Protein AF-A0ABD3W9P0-F1 (afdb_monomer_lite)

Structure (mmCIF, N/CA/C/O backbone):
data_AF-A0ABD3W9P0-F1
#
_entry.id   AF-A0ABD3W9P0-F1
#
loop_
_atom_site.group_PDB
_atom_site.id
_atom_site.type_symbol
_atom_site.label_atom_id
_atom_site.label_alt_id
_atom_site.label_comp_id
_atom_site.label_asym_id
_atom_site.label_entity_id
_atom_site.label_seq_id
_atom_site.pdbx_PDB_ins_code
_atom_site.Cartn_x
_atom_site.Cartn_y
_atom_site.Cartn_z
_atom_site.occupancy
_atom_site.B_iso_or_equiv
_atom_site.auth_seq_id
_atom_site.auth_comp_id
_atom_site.auth_asym_id
_atom_site.auth_atom_id
_atom_site.pdbx_PDB_model_num
ATOM 1 N N . MET A 1 1 ? 4.786 19.154 -14.243 1.00 33.78 1 MET A N 1
ATOM 2 C CA . MET A 1 1 ? 3.710 19.485 -13.285 1.00 33.78 1 MET A CA 1
ATOM 3 C C . MET A 1 1 ? 3.172 18.168 -12.773 1.00 33.78 1 MET A C 1
ATOM 5 O O . MET A 1 1 ? 2.460 17.494 -13.508 1.00 33.78 1 MET A O 1
ATOM 9 N N . ASP A 1 2 ? 3.645 17.747 -11.605 1.00 40.94 2 ASP A N 1
ATOM 10 C CA . ASP A 1 2 ? 3.320 16.442 -11.036 1.00 40.94 2 ASP A CA 1
ATOM 11 C C . ASP A 1 2 ? 1.856 16.450 -10.570 1.00 40.94 2 ASP A C 1
ATOM 13 O O . ASP A 1 2 ? 1.467 17.281 -9.752 1.00 40.94 2 ASP A O 1
ATOM 17 N N . ARG A 1 3 ? 1.018 15.611 -11.190 1.00 39.19 3 ARG A N 1
ATOM 18 C CA . ARG A 1 3 ? -0.422 15.478 -10.892 1.00 39.19 3 ARG A CA 1
ATOM 19 C C . ARG A 1 3 ? -0.678 14.314 -9.933 1.00 39.19 3 ARG A C 1
ATOM 21 O O . ARG A 1 3 ? -1.734 13.689 -9.997 1.00 39.19 3 ARG A O 1
ATOM 28 N N . THR A 1 4 ? 0.293 13.977 -9.096 1.00 43.31 4 THR A N 1
ATOM 29 C CA . THR A 1 4 ? 0.1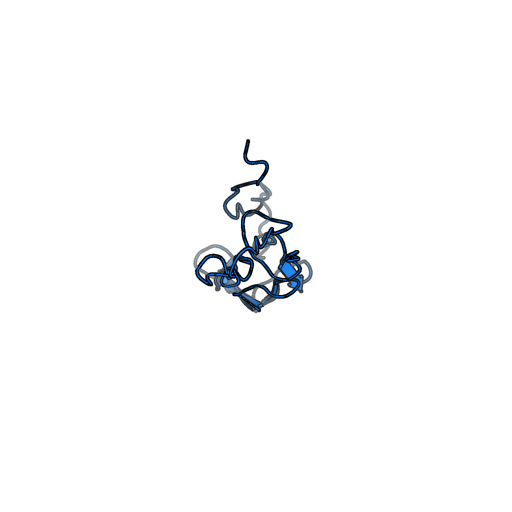47 12.921 -8.101 1.00 43.31 4 THR A CA 1
ATOM 30 C C . THR A 1 4 ? -0.234 13.549 -6.765 1.00 43.31 4 THR A C 1
ATOM 32 O O . THR A 1 4 ? 0.411 14.473 -6.274 1.00 43.31 4 THR A O 1
ATOM 35 N N . TRP A 1 5 ? -1.345 13.090 -6.190 1.00 39.06 5 TRP A N 1
ATOM 36 C CA . TRP A 1 5 ? -1.685 13.402 -4.806 1.00 39.06 5 TRP A CA 1
ATOM 37 C C . TRP A 1 5 ? -0.614 12.765 -3.912 1.00 39.06 5 TRP A C 1
ATOM 39 O O . TRP A 1 5 ? -0.641 11.564 -3.664 1.00 39.06 5 TRP A O 1
ATOM 49 N N . SER A 1 6 ? 0.329 13.562 -3.417 1.00 38.47 6 SER A N 1
ATOM 50 C CA . SER A 1 6 ? 1.306 13.180 -2.388 1.00 38.47 6 SER A CA 1
ATOM 51 C C . SER A 1 6 ? 0.696 13.257 -0.981 1.00 38.47 6 SER A C 1
ATOM 53 O O . SER A 1 6 ? 1.314 13.743 -0.037 1.00 38.47 6 SER A O 1
ATOM 55 N N . GLY A 1 7 ? -0.556 12.816 -0.839 1.00 41.69 7 GLY A N 1
ATOM 56 C CA . GLY A 1 7 ? -1.249 12.822 0.442 1.00 41.69 7 GLY A CA 1
ATOM 57 C C . GLY A 1 7 ? -0.767 11.669 1.311 1.00 41.69 7 GLY A C 1
ATOM 58 O O . GLY A 1 7 ? -1.049 10.512 1.001 1.00 41.69 7 GLY A O 1
ATOM 59 N N . GLU A 1 8 ? -0.071 11.974 2.408 1.00 51.81 8 GLU A N 1
ATOM 60 C CA . GLU A 1 8 ? 0.062 11.041 3.530 1.00 51.81 8 GLU A CA 1
ATOM 61 C C . GLU A 1 8 ? -1.320 10.494 3.916 1.00 51.81 8 GLU A C 1
ATOM 63 O O . GLU A 1 8 ? -2.332 11.175 3.752 1.00 51.81 8 GLU A O 1
ATOM 68 N N . CYS A 1 9 ? -1.374 9.254 4.411 1.00 53.06 9 CYS A N 1
ATOM 69 C CA . CYS A 1 9 ? -2.618 8.629 4.855 1.00 53.06 9 CYS A CA 1
ATOM 70 C C . CYS A 1 9 ? -3.224 9.415 6.022 1.00 53.06 9 CYS A C 1
ATOM 72 O O . CYS A 1 9 ? -2.968 9.120 7.189 1.00 53.06 9 CYS A O 1
ATOM 74 N N . VAL A 1 10 ? -4.032 10.424 5.716 1.00 48.38 10 VAL A N 1
ATOM 75 C CA . VAL A 1 10 ? -4.797 11.146 6.721 1.00 48.38 10 VAL A CA 1
ATOM 76 C C . VAL A 1 10 ? -6.046 10.315 6.964 1.00 48.38 10 VAL A C 1
ATOM 78 O O . VAL A 1 10 ? -6.913 10.195 6.096 1.00 48.38 10 VAL A O 1
ATOM 81 N N . THR A 1 11 ? -6.126 9.672 8.128 1.00 53.66 11 THR A N 1
ATOM 82 C CA . THR A 1 11 ? -7.375 9.046 8.568 1.00 53.66 11 THR A CA 1
ATOM 83 C C . THR A 1 11 ? -8.465 10.103 8.501 1.00 53.66 11 THR A C 1
ATOM 85 O O . THR A 1 11 ? -8.267 11.201 9.026 1.00 53.66 11 THR A O 1
ATOM 88 N N . CYS A 1 12 ? -9.602 9.801 7.871 1.00 51.78 12 CYS A N 1
ATOM 89 C CA . CYS A 1 12 ? -10.751 10.693 7.933 1.00 51.78 12 CYS A CA 1
ATOM 90 C C . CYS A 1 12 ? -11.214 10.701 9.394 1.00 51.78 12 CYS A C 1
ATOM 92 O O . CYS A 1 12 ? -11.929 9.797 9.833 1.00 51.78 12 CYS A O 1
ATOM 94 N N . GLN A 1 13 ? -10.709 11.661 10.172 1.00 51.25 13 GLN A N 1
ATOM 95 C CA . GLN A 1 13 ? -11.163 11.899 11.528 1.00 51.25 13 GLN A CA 1
ATOM 96 C C . GLN A 1 13 ? -12.607 12.342 11.383 1.00 51.25 13 GLN A C 1
ATOM 98 O O . GLN A 1 13 ? -12.902 13.491 11.053 1.00 51.25 13 GLN A O 1
ATOM 103 N N . LYS A 1 14 ? -13.531 11.403 11.571 1.00 53.25 14 LYS A N 1
ATOM 104 C CA . LYS A 1 14 ? -14.891 11.791 11.877 1.00 53.25 14 LYS A CA 1
ATOM 105 C C . LYS A 1 14 ? -14.786 12.648 13.136 1.00 53.25 14 LYS A C 1
ATOM 107 O O . LYS A 1 14 ? -14.469 12.135 14.204 1.00 53.25 14 LYS A O 1
ATOM 112 N N . ASN A 1 15 ? -15.070 13.942 13.010 1.00 49.19 15 ASN A N 1
ATOM 113 C CA . ASN A 1 15 ? -15.392 14.819 14.136 1.00 49.19 15 ASN A CA 1
ATOM 114 C C . ASN A 1 15 ? -16.763 14.413 14.695 1.00 49.19 15 ASN A C 1
ATOM 116 O O . ASN A 1 15 ? -17.692 15.211 14.756 1.00 49.19 15 ASN A O 1
ATOM 120 N N . THR A 1 16 ? -16.939 13.131 14.992 1.00 46.28 16 THR A N 1
ATOM 121 C CA . THR A 1 16 ? -18.142 12.609 15.607 1.00 46.28 16 THR A CA 1
ATOM 122 C C . THR A 1 16 ? -17.748 12.250 17.015 1.00 46.28 16 THR A C 1
ATOM 124 O O . THR A 1 16 ? -16.907 11.383 17.230 1.00 46.28 16 THR A O 1
ATOM 127 N N . SER A 1 17 ? -18.377 12.938 17.953 1.00 51.78 17 SER A N 1
ATOM 128 C CA . SER A 1 17 ? -18.505 12.646 19.378 1.00 51.78 17 SER A CA 1
ATOM 129 C C . SER A 1 17 ? -19.157 11.274 19.647 1.00 51.78 17 SER A C 1
ATOM 131 O O . SER A 1 17 ? -19.975 11.132 20.550 1.00 51.78 17 SER A O 1
ATOM 133 N N . ASP A 1 18 ? -18.826 10.268 18.835 1.00 54.94 18 ASP A N 1
ATOM 134 C CA . ASP A 1 18 ? -19.351 8.914 18.886 1.00 54.94 18 ASP A CA 1
ATOM 135 C C . ASP A 1 18 ? -18.444 8.075 19.805 1.00 54.94 18 ASP A C 1
ATOM 137 O O . ASP A 1 18 ? -17.279 7.850 19.466 1.00 54.94 18 ASP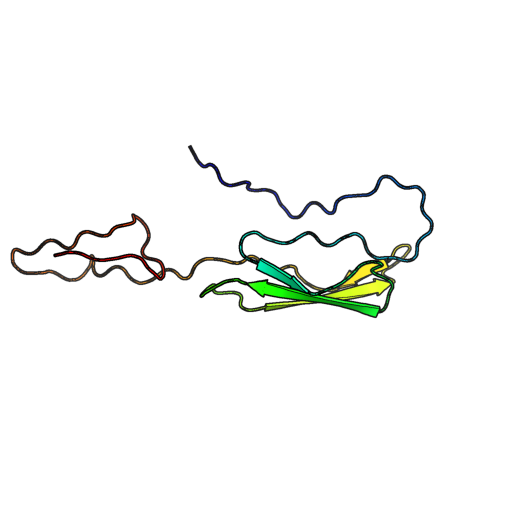 A O 1
ATOM 141 N N . PRO A 1 19 ? -18.939 7.606 20.966 1.00 57.09 19 PRO A N 1
ATOM 142 C CA . PRO A 1 19 ? -18.208 6.724 21.880 1.00 57.09 19 PRO A CA 1
ATOM 143 C C . PRO A 1 19 ? -18.012 5.305 21.310 1.00 57.09 19 PRO A C 1
ATOM 145 O O . PRO A 1 19 ? -17.696 4.368 22.047 1.00 57.09 19 PRO A O 1
ATOM 148 N N . SER A 1 20 ? -18.221 5.115 20.005 1.00 59.00 20 SER A N 1
ATOM 149 C CA . SER A 1 20 ? -18.026 3.856 19.305 1.00 59.00 20 SER A CA 1
ATOM 150 C C . SER A 1 20 ? -16.597 3.336 19.489 1.00 59.00 20 SER A C 1
ATOM 152 O O . SER A 1 20 ? -15.630 3.946 19.032 1.00 59.00 20 SER A O 1
ATOM 154 N N . ILE A 1 21 ? -16.480 2.164 20.122 1.00 73.62 21 ILE A N 1
ATOM 155 C CA . ILE A 1 21 ? -15.247 1.378 20.289 1.00 73.62 21 ILE A CA 1
ATOM 156 C C . ILE A 1 21 ? -14.849 0.757 18.932 1.00 73.62 21 ILE A C 1
ATOM 158 O O . ILE A 1 21 ? -14.785 -0.461 18.745 1.00 73.62 21 ILE A O 1
ATOM 162 N N . THR A 1 22 ? -14.632 1.609 17.937 1.00 82.12 22 THR A N 1
ATOM 163 C CA . THR A 1 22 ? -14.283 1.232 16.569 1.00 82.12 22 THR A CA 1
ATOM 164 C C . THR A 1 22 ? -13.037 1.968 16.120 1.00 82.12 22 THR A C 1
ATOM 166 O O . THR A 1 22 ? -12.861 3.147 16.418 1.00 82.12 22 THR A O 1
ATOM 169 N N . CYS A 1 23 ? -12.188 1.283 15.364 1.00 81.94 23 CYS A N 1
ATOM 170 C CA . CYS A 1 23 ? -11.066 1.908 14.694 1.00 81.94 23 CYS A CA 1
ATOM 171 C C . CYS A 1 23 ? -11.543 2.878 13.607 1.00 81.94 23 CYS A C 1
ATOM 173 O O . CYS A 1 23 ? -12.574 2.640 12.965 1.00 81.94 23 CYS A O 1
ATOM 175 N N . PRO A 1 24 ? -10.771 3.949 13.349 1.00 78.81 24 PRO A N 1
ATOM 176 C CA . PRO A 1 24 ? -11.077 4.884 12.277 1.00 78.81 24 PRO A CA 1
ATOM 177 C C . PRO A 1 24 ? -11.126 4.159 10.931 1.00 78.81 24 PRO A C 1
ATOM 179 O O . PRO A 1 24 ? -10.472 3.131 10.739 1.00 78.81 24 PRO A O 1
ATOM 182 N N . ALA A 1 25 ? -11.880 4.700 9.973 1.00 79.31 25 ALA A N 1
ATOM 183 C CA . ALA A 1 25 ? -11.882 4.147 8.626 1.00 79.31 25 ALA A CA 1
ATOM 184 C C . ALA A 1 25 ? -10.444 4.156 8.059 1.00 79.31 25 ALA A C 1
ATOM 186 O O . ALA A 1 25 ? -9.816 5.220 8.038 1.00 79.31 25 ALA A O 1
ATOM 187 N N . PRO A 1 26 ? -9.901 3.001 7.630 1.00 77.06 26 PRO A N 1
ATOM 188 C CA . PRO A 1 26 ? -8.585 2.951 7.027 1.00 77.06 26 PRO A CA 1
ATOM 189 C C . PRO A 1 26 ? -8.629 3.650 5.669 1.00 77.06 26 PRO A C 1
ATOM 191 O O . PRO A 1 26 ? -9.600 3.506 4.923 1.00 77.06 26 PRO A O 1
ATOM 194 N N . CYS A 1 27 ? -7.580 4.405 5.342 1.00 76.75 27 CYS A N 1
ATOM 195 C CA . CYS A 1 27 ? -7.427 4.910 3.984 1.00 76.75 27 CYS A CA 1
ATOM 196 C C . CYS A 1 27 ? -7.040 3.736 3.055 1.00 76.75 27 CYS A C 1
ATOM 198 O O . CYS A 1 27 ? -6.647 2.672 3.538 1.00 76.75 27 CYS A O 1
ATOM 200 N N . VAL A 1 28 ? -7.151 3.884 1.732 1.00 78.19 28 VAL A N 1
ATOM 201 C CA . VAL A 1 28 ? -6.629 2.900 0.761 1.00 78.19 28 VAL A CA 1
ATOM 202 C C . VAL A 1 28 ? -5.536 3.594 -0.047 1.00 78.19 28 VAL A C 1
ATOM 204 O O . VAL A 1 28 ? -5.814 4.667 -0.582 1.00 78.19 28 VAL A O 1
ATOM 207 N N . PRO A 1 29 ? -4.304 3.055 -0.117 1.00 75.44 29 PRO A N 1
ATOM 208 C CA . PRO A 1 29 ? -3.229 3.681 -0.874 1.00 75.44 29 PRO A CA 1
ATOM 209 C C . PRO A 1 29 ? -3.495 3.535 -2.377 1.00 75.44 29 PRO A C 1
ATOM 211 O O . PRO A 1 29 ? -4.170 2.594 -2.807 1.00 75.44 29 PRO A O 1
ATOM 214 N N . ASP A 1 30 ? -2.929 4.435 -3.182 1.00 75.94 30 ASP A N 1
ATOM 215 C CA . ASP A 1 30 ? -3.092 4.371 -4.634 1.00 75.94 30 ASP A CA 1
ATOM 216 C C . ASP A 1 30 ? -2.577 3.043 -5.210 1.00 75.94 30 ASP A C 1
ATOM 218 O O . ASP A 1 30 ? -1.525 2.527 -4.824 1.00 75.94 30 ASP A O 1
ATOM 222 N N . GLY A 1 31 ? -3.352 2.471 -6.129 1.00 77.25 31 GLY A N 1
ATOM 223 C CA . GLY A 1 31 ? -3.112 1.152 -6.709 1.00 77.25 31 GLY A CA 1
ATOM 224 C C . GLY A 1 31 ? -3.114 -0.013 -5.714 1.00 77.25 31 GLY A C 1
ATOM 225 O O . GLY A 1 31 ? -2.608 -1.082 -6.052 1.00 77.25 31 GLY A O 1
ATOM 226 N N . ALA A 1 32 ? -3.704 0.140 -4.525 1.00 82.00 32 ALA A N 1
ATOM 227 C CA . ALA A 1 32 ? -4.087 -0.982 -3.670 1.00 82.00 32 ALA A CA 1
ATOM 228 C C . ALA A 1 32 ? -5.604 -1.175 -3.632 1.00 82.00 32 ALA A C 1
ATOM 230 O O . ALA A 1 32 ? -6.392 -0.252 -3.822 1.00 82.00 32 ALA A O 1
ATOM 231 N N . ARG A 1 33 ? -6.014 -2.403 -3.321 1.00 83.81 33 ARG A N 1
ATOM 232 C CA . ARG A 1 33 ? -7.367 -2.729 -2.873 1.00 83.81 33 ARG A CA 1
ATOM 233 C C . ARG A 1 33 ? -7.343 -3.059 -1.390 1.00 83.81 33 ARG A C 1
ATOM 235 O O . ARG A 1 33 ? -6.406 -3.703 -0.919 1.00 83.81 33 ARG A O 1
ATOM 242 N N . MET A 1 34 ? -8.383 -2.652 -0.673 1.00 86.31 34 MET A N 1
ATOM 243 C CA . MET A 1 34 ? -8.617 -3.097 0.698 1.00 86.31 34 MET A CA 1
ATOM 244 C C . MET A 1 34 ? -9.727 -4.142 0.733 1.00 86.31 34 MET A C 1
ATOM 246 O O . MET A 1 34 ? -10.701 -4.047 -0.010 1.00 86.31 34 MET A O 1
ATOM 250 N N . ASN A 1 35 ? -9.587 -5.104 1.635 1.00 86.44 35 ASN A N 1
ATOM 251 C CA . ASN A 1 35 ? -10.596 -6.092 1.959 1.00 86.44 35 ASN A CA 1
ATOM 252 C C . ASN A 1 35 ? -10.900 -5.991 3.456 1.00 86.44 35 ASN A C 1
ATOM 254 O O . ASN A 1 35 ? -10.058 -6.316 4.296 1.00 86.44 35 ASN A O 1
ATOM 258 N N . GLY A 1 36 ? -12.095 -5.499 3.767 1.00 81.81 36 GLY A N 1
ATOM 259 C CA . GLY A 1 36 ? -12.591 -5.255 5.116 1.00 81.81 36 GLY A CA 1
ATOM 260 C C . GLY A 1 36 ? -13.866 -4.418 5.052 1.00 81.81 36 GLY A C 1
ATOM 261 O O . GLY A 1 36 ? -14.010 -3.580 4.164 1.00 81.81 36 GLY A O 1
ATOM 262 N N . SER A 1 37 ? -14.803 -4.663 5.964 1.00 79.75 37 SER A N 1
ATOM 263 C CA . SER A 1 37 ? -16.112 -4.002 5.978 1.00 79.75 37 SER A CA 1
ATOM 264 C C . SER A 1 37 ? -16.355 -3.277 7.296 1.00 79.75 37 SER A C 1
ATOM 266 O O . SER A 1 37 ? -16.006 -3.781 8.361 1.00 79.75 37 SER A O 1
ATOM 268 N N . HIS A 1 38 ? -16.988 -2.106 7.216 1.00 79.38 38 HIS A N 1
ATOM 269 C CA . HIS A 1 38 ? -17.502 -1.395 8.386 1.00 79.38 38 HIS A CA 1
ATOM 270 C C . HIS A 1 38 ? -18.624 -2.205 9.070 1.00 79.38 38 HIS A C 1
ATOM 272 O O . HIS A 1 38 ? -19.372 -2.882 8.360 1.00 79.38 38 HIS A O 1
ATOM 278 N N . PRO A 1 39 ? -18.810 -2.087 10.400 1.00 81.81 39 PRO A N 1
ATOM 279 C CA . PRO A 1 39 ? -18.016 -1.304 11.355 1.00 81.81 39 PRO A CA 1
ATOM 280 C C . PRO A 1 39 ? -16.692 -1.981 11.749 1.00 81.81 39 PRO A C 1
ATOM 282 O O . PRO A 1 39 ? -16.636 -3.188 11.967 1.00 81.81 39 PRO A O 1
ATOM 285 N N . TYR A 1 40 ? -15.622 -1.192 11.892 1.00 85.94 40 TYR A N 1
ATOM 286 C CA . TYR A 1 40 ? -14.291 -1.695 12.260 1.00 85.94 40 TYR A CA 1
ATOM 287 C C . TYR A 1 40 ? -14.119 -1.786 13.782 1.00 85.94 40 TYR A C 1
ATOM 289 O O . TYR A 1 40 ? -13.430 -0.975 14.390 1.00 85.94 40 TYR A O 1
ATOM 297 N N . VAL A 1 41 ? -14.760 -2.758 14.422 1.00 88.69 41 VAL A N 1
ATOM 298 C CA . VAL A 1 41 ? -14.640 -2.996 15.876 1.00 88.69 41 VAL A CA 1
ATOM 299 C C . VAL A 1 41 ? -13.280 -3.594 16.260 1.00 88.69 41 VAL A C 1
ATOM 301 O O . VAL A 1 41 ? -12.577 -4.139 15.403 1.00 88.69 41 VAL A O 1
ATOM 304 N N . ILE A 1 42 ? -12.916 -3.556 17.547 1.00 88.50 42 ILE A N 1
ATOM 305 C CA . ILE A 1 42 ? -11.726 -4.260 18.063 1.00 88.50 42 ILE A CA 1
ATOM 306 C C . ILE A 1 42 ? -11.743 -5.725 17.614 1.00 88.50 42 ILE A C 1
ATOM 308 O O . ILE A 1 42 ? -12.749 -6.420 17.718 1.00 88.50 42 ILE A O 1
ATOM 312 N N . GLY A 1 43 ? -10.604 -6.197 17.113 1.00 88.50 43 GLY A N 1
ATOM 313 C CA . GLY A 1 43 ? -10.446 -7.532 16.548 1.00 88.50 43 GLY A CA 1
ATOM 314 C C . GLY A 1 43 ? -10.645 -7.591 15.035 1.00 88.50 43 GLY A C 1
ATOM 315 O O . GLY A 1 43 ? -10.163 -8.548 14.429 1.00 88.50 43 GLY A O 1
ATOM 316 N N . SER A 1 44 ? -11.262 -6.574 14.420 1.00 89.00 44 SER A N 1
ATOM 317 C CA . SER A 1 44 ? -11.424 -6.489 12.962 1.00 89.00 44 SER A CA 1
ATOM 318 C C . SER A 1 44 ? -10.076 -6.503 12.256 1.00 89.00 44 SER A C 1
ATOM 320 O O . SER A 1 44 ? -9.113 -5.882 12.710 1.00 89.00 44 SER A O 1
ATOM 322 N N . VAL A 1 45 ? -10.018 -7.188 11.119 1.00 90.06 45 VAL A N 1
ATOM 323 C CA . VAL A 1 45 ? -8.813 -7.317 10.301 1.00 90.06 45 VAL A CA 1
ATOM 324 C C . VAL A 1 45 ? -9.101 -6.757 8.918 1.00 90.06 45 VAL A C 1
ATOM 326 O O . VAL A 1 45 ? -10.111 -7.099 8.307 1.00 90.06 45 VAL A O 1
ATOM 329 N N . VAL A 1 46 ? -8.201 -5.910 8.426 1.00 88.69 46 VAL A N 1
ATOM 330 C CA . VAL A 1 46 ? -8.260 -5.353 7.074 1.00 88.69 46 VAL A CA 1
ATOM 331 C C . VAL A 1 46 ? -7.014 -5.789 6.326 1.00 88.69 46 VAL A C 1
ATOM 333 O O . VAL A 1 46 ? -5.894 -5.641 6.818 1.00 88.69 46 VAL A O 1
ATOM 336 N N . LYS A 1 47 ? -7.214 -6.341 5.131 1.00 88.62 47 LYS A N 1
ATOM 337 C CA . LYS A 1 47 ? -6.132 -6.766 4.246 1.00 88.62 47 LYS A CA 1
ATOM 338 C C . LYS A 1 47 ? -6.011 -5.797 3.081 1.00 88.62 47 LYS A C 1
ATOM 340 O O . LYS A 1 47 ? -6.982 -5.572 2.368 1.00 88.62 47 LYS A O 1
ATOM 345 N N . PHE A 1 48 ? -4.818 -5.272 2.865 1.00 86.88 48 PHE A N 1
ATOM 346 C CA . PHE A 1 48 ? -4.462 -4.522 1.670 1.00 86.88 48 PHE A CA 1
ATOM 347 C C . PHE A 1 48 ? -3.712 -5.416 0.703 1.00 86.88 48 PHE A C 1
ATOM 349 O O . PHE A 1 48 ? -2.882 -6.227 1.111 1.00 86.88 48 PHE A O 1
ATOM 356 N N . GLU A 1 49 ? -3.972 -5.240 -0.581 1.00 86.75 49 GLU A N 1
ATOM 357 C CA . GLU A 1 49 ? -3.276 -5.941 -1.653 1.00 86.75 49 GLU A CA 1
ATOM 358 C C . GLU A 1 49 ? -3.002 -4.960 -2.783 1.00 86.75 49 GLU A C 1
ATOM 360 O O . GLU A 1 49 ? -3.913 -4.254 -3.218 1.00 86.75 49 GLU A O 1
ATOM 365 N N . CYS A 1 50 ? -1.764 -4.908 -3.270 1.00 83.75 50 CYS A N 1
ATOM 366 C CA . CYS A 1 50 ? -1.458 -4.054 -4.408 1.00 83.75 50 CYS A CA 1
ATOM 367 C C . CYS A 1 50 ? -1.975 -4.674 -5.705 1.00 83.75 50 CYS A C 1
ATOM 369 O O . CYS A 1 50 ? -1.872 -5.879 -5.952 1.00 83.75 50 CYS A O 1
ATOM 371 N N . LEU A 1 51 ? -2.549 -3.827 -6.546 1.00 80.38 51 LEU A N 1
ATOM 372 C CA . LEU A 1 51 ? -3.005 -4.181 -7.877 1.00 80.38 51 LEU A CA 1
ATOM 373 C C . LEU A 1 51 ? -1.779 -4.328 -8.791 1.00 80.38 51 LEU A C 1
ATOM 375 O O . LEU A 1 51 ? -0.878 -3.505 -8.726 1.00 80.38 51 LEU A O 1
ATOM 379 N N . ARG A 1 52 ? -1.766 -5.392 -9.614 1.00 71.88 52 ARG A N 1
ATOM 380 C CA . ARG A 1 52 ? -0.798 -5.714 -10.693 1.00 71.88 52 ARG A CA 1
ATOM 381 C C . ARG A 1 52 ? 0.674 -5.325 -10.433 1.00 71.88 52 ARG A C 1
ATOM 383 O O . ARG A 1 52 ? 1.052 -4.178 -10.571 1.00 71.88 52 ARG A O 1
ATOM 390 N N . PHE A 1 53 ? 1.527 -6.335 -10.240 1.00 67.69 53 PHE A N 1
ATOM 391 C CA . PHE A 1 53 ? 2.996 -6.248 -10.329 1.00 67.69 53 PHE A CA 1
ATOM 392 C C . PHE A 1 53 ? 3.654 -5.033 -9.641 1.00 67.69 53 PHE A C 1
ATOM 394 O O . PHE A 1 53 ? 4.436 -4.301 -10.245 1.00 67.69 53 PHE A O 1
ATOM 401 N N . ARG A 1 54 ? 3.344 -4.851 -8.358 1.00 73.62 54 ARG A N 1
ATOM 402 C CA . ARG A 1 54 ? 3.976 -3.868 -7.472 1.00 73.62 54 ARG A CA 1
ATOM 403 C C . ARG A 1 54 ? 4.819 -4.572 -6.406 1.00 73.62 54 ARG A C 1
ATOM 405 O O . ARG A 1 54 ? 4.584 -5.754 -6.136 1.00 73.62 54 ARG A O 1
ATOM 412 N N . GLU A 1 55 ? 5.823 -3.885 -5.863 1.00 66.12 55 GLU A N 1
ATOM 413 C CA . GLU A 1 55 ? 6.824 -4.489 -4.961 1.00 66.12 55 GLU A CA 1
ATOM 414 C C . GLU A 1 55 ? 6.202 -5.008 -3.654 1.00 66.12 55 GLU A C 1
ATOM 416 O O . GLU A 1 55 ? 6.386 -6.173 -3.294 1.00 66.12 55 GLU A O 1
ATOM 421 N N . ASP A 1 56 ? 5.384 -4.184 -2.996 1.00 70.62 56 ASP A N 1
ATOM 422 C CA . ASP A 1 56 ? 4.619 -4.587 -1.817 1.00 70.62 56 ASP A CA 1
ATOM 423 C C . ASP A 1 56 ? 3.376 -5.358 -2.267 1.00 70.62 56 ASP A C 1
ATOM 425 O O . ASP A 1 56 ? 2.464 -4.795 -2.853 1.00 70.62 56 ASP A O 1
ATOM 429 N N . ARG A 1 57 ? 3.302 -6.671 -2.040 1.00 73.50 57 ARG A N 1
ATOM 430 C CA . ARG A 1 57 ? 2.171 -7.468 -2.562 1.00 73.50 57 ARG A CA 1
ATOM 431 C C . ARG A 1 57 ? 0.933 -7.420 -1.671 1.00 73.50 57 ARG A C 1
ATOM 433 O O . ARG A 1 57 ? -0.187 -7.454 -2.183 1.00 73.50 57 ARG A O 1
ATOM 440 N N . SER A 1 58 ? 1.112 -7.341 -0.353 1.00 83.56 58 SER A N 1
ATOM 441 C CA . SER A 1 58 ? -0.004 -7.293 0.595 1.00 83.56 58 SER A CA 1
ATOM 442 C C . SER A 1 58 ? 0.410 -6.846 1.995 1.00 83.56 58 SER A C 1
ATOM 444 O O . SER A 1 58 ? 1.527 -7.127 2.418 1.00 83.56 58 SER A O 1
ATOM 446 N N . SER A 1 59 ? -0.526 -6.251 2.737 1.00 85.25 59 SER A N 1
ATOM 447 C CA . SER A 1 59 ? -0.410 -5.948 4.168 1.00 85.25 59 SER A CA 1
ATOM 448 C C . SER A 1 59 ? -1.669 -6.343 4.910 1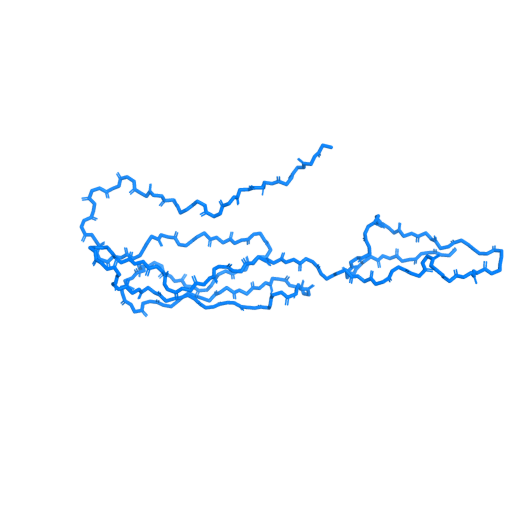.00 85.25 59 SER A C 1
ATOM 450 O O . SER A 1 59 ? -2.748 -6.395 4.323 1.00 85.25 59 SER A O 1
ATOM 452 N N . ILE A 1 60 ? -1.551 -6.573 6.211 1.00 88.75 60 ILE A N 1
ATOM 453 C CA . ILE A 1 60 ? -2.689 -6.822 7.089 1.00 88.75 60 ILE A CA 1
ATOM 454 C C . ILE A 1 60 ? -2.563 -5.898 8.295 1.00 88.75 60 ILE A C 1
ATOM 456 O O . ILE A 1 60 ? -1.507 -5.832 8.922 1.00 88.75 60 ILE A O 1
ATOM 460 N N . ILE A 1 61 ? -3.649 -5.207 8.626 1.00 88.06 61 ILE A N 1
ATOM 461 C CA . ILE A 1 61 ? -3.764 -4.398 9.840 1.00 88.06 61 ILE A CA 1
ATOM 462 C C . ILE A 1 61 ? -4.908 -4.931 10.700 1.00 88.06 61 ILE A C 1
ATOM 464 O O . ILE A 1 61 ? -5.918 -5.419 10.181 1.00 88.06 61 ILE A O 1
ATOM 468 N N . LYS A 1 62 ? -4.755 -4.846 12.022 1.00 90.50 62 LYS A N 1
ATOM 469 C CA . LYS A 1 62 ? -5.769 -5.302 12.979 1.00 90.50 62 LYS A CA 1
ATOM 470 C C . LYS A 1 62 ? -6.199 -4.168 13.893 1.00 90.50 62 LYS A C 1
ATOM 472 O O . LYS A 1 62 ? -5.354 -3.460 14.429 1.00 90.50 62 LYS A O 1
ATOM 477 N N . CYS A 1 63 ? -7.500 -4.025 14.099 1.00 89.19 63 CYS A N 1
ATOM 478 C CA . CYS A 1 63 ? -8.040 -3.081 15.061 1.00 89.19 63 CYS A CA 1
ATOM 479 C C . CYS A 1 63 ? -7.809 -3.608 16.481 1.00 89.19 63 CYS A C 1
ATOM 481 O O . CYS A 1 63 ? -8.244 -4.716 16.810 1.00 89.19 63 CYS A O 1
ATOM 483 N N . ILE A 1 64 ? -7.117 -2.844 17.320 1.00 89.94 64 ILE A N 1
ATOM 484 C CA . ILE A 1 64 ? -6.832 -3.192 18.716 1.00 89.94 64 ILE A CA 1
ATOM 485 C C . ILE A 1 64 ? -7.205 -2.033 19.638 1.00 89.94 64 ILE A C 1
ATOM 487 O O . ILE A 1 64 ? -7.177 -0.880 19.219 1.00 89.94 64 ILE A O 1
ATOM 491 N N . GLN A 1 65 ? -7.499 -2.320 20.906 1.00 87.50 65 GLN A N 1
ATOM 492 C CA . GLN A 1 65 ? -7.523 -1.274 21.928 1.00 87.50 65 GLN A CA 1
ATOM 493 C C . GLN A 1 65 ? -6.080 -0.843 22.206 1.00 87.50 65 GLN A C 1
ATOM 495 O O . GLN A 1 65 ? -5.279 -1.672 22.639 1.00 87.50 65 GLN A O 1
ATOM 500 N N . ASN A 1 66 ? -5.743 0.424 21.962 1.00 82.12 66 ASN A N 1
ATOM 501 C CA . ASN A 1 66 ? -4.425 0.962 22.286 1.00 82.12 66 ASN A CA 1
ATOM 502 C C . ASN A 1 66 ? -4.574 2.275 23.060 1.00 82.12 66 ASN A C 1
ATOM 504 O O . ASN A 1 66 ? -4.754 3.340 22.475 1.00 82.12 66 ASN A O 1
ATOM 508 N N . GLY A 1 67 ? -4.512 2.186 24.389 1.00 79.81 67 GLY A N 1
ATOM 509 C CA . GLY A 1 67 ? -4.790 3.317 25.271 1.00 79.81 67 GLY A CA 1
ATOM 510 C C . GLY A 1 67 ? -6.289 3.587 25.390 1.00 79.81 67 GLY A C 1
ATOM 511 O O . GLY A 1 67 ? -7.073 2.659 25.588 1.00 79.81 67 GLY A O 1
ATOM 512 N N . GLU A 1 68 ? -6.682 4.854 25.292 1.00 77.31 68 GLU A N 1
ATOM 513 C CA . GLU A 1 68 ? -8.067 5.301 25.500 1.00 77.31 68 GLU A CA 1
ATOM 514 C C . GLU A 1 68 ? -8.978 5.014 24.290 1.00 77.31 68 GLU A C 1
ATOM 516 O O . GLU A 1 68 ? -10.175 4.790 24.459 1.00 77.31 68 GLU A O 1
ATOM 521 N N . TYR A 1 69 ? -8.410 4.893 23.082 1.00 77.25 69 TYR A N 1
ATOM 522 C CA . TYR A 1 69 ? -9.160 4.689 21.837 1.00 77.25 69 TYR A CA 1
ATOM 523 C C . TYR A 1 69 ? -8.653 3.467 21.044 1.00 77.25 69 TYR A C 1
ATOM 525 O O . TYR A 1 69 ? -7.457 3.157 21.067 1.00 77.25 69 TYR A O 1
ATOM 533 N N . PRO A 1 70 ? -9.525 2.757 20.303 1.00 84.25 70 PRO A N 1
ATOM 534 C CA . PRO A 1 70 ? -9.096 1.715 19.376 1.00 84.25 70 PRO A CA 1
ATOM 535 C C . PRO A 1 70 ? -8.275 2.279 18.212 1.00 84.25 70 PRO A C 1
ATOM 537 O O . PRO A 1 70 ? -8.644 3.282 17.600 1.00 84.25 70 PRO A O 1
ATOM 540 N N . THR A 1 71 ? -7.185 1.602 17.855 1.00 83.69 71 THR A N 1
ATOM 541 C CA . THR A 1 71 ? -6.329 1.975 16.723 1.00 83.69 71 THR A CA 1
ATOM 542 C C . THR A 1 71 ? -5.900 0.765 15.900 1.00 83.69 71 THR A C 1
ATOM 544 O O . THR A 1 71 ? -5.998 -0.387 16.331 1.00 83.69 71 THR A O 1
ATOM 547 N N . TRP A 1 72 ? -5.399 1.027 14.696 1.00 85.81 72 TRP A N 1
ATOM 548 C CA . TRP A 1 72 ? -4.856 -0.002 13.821 1.00 85.81 72 TRP A CA 1
ATOM 549 C C . TRP A 1 72 ? -3.435 -0.380 14.242 1.00 85.81 72 TRP A C 1
ATOM 551 O O . TRP A 1 72 ? -2.525 0.443 14.223 1.00 85.81 72 TRP A O 1
ATOM 561 N N . ASN A 1 73 ? -3.233 -1.652 14.574 1.00 87.06 73 ASN A N 1
ATOM 562 C CA . ASN A 1 73 ? -1.917 -2.242 14.772 1.00 87.06 73 ASN A CA 1
ATOM 563 C C . ASN A 1 73 ? -1.453 -2.889 13.469 1.00 87.06 73 ASN A C 1
ATOM 565 O O . ASN A 1 73 ? -1.893 -3.984 13.104 1.00 87.06 73 ASN A O 1
ATOM 569 N N . GLY A 1 74 ? -0.613 -2.164 12.741 1.00 80.19 74 GLY A N 1
ATOM 570 C CA . GLY A 1 74 ? -0.013 -2.600 11.491 1.00 80.19 74 GLY A CA 1
ATOM 571 C C . GLY A 1 74 ? 0.328 -1.415 10.597 1.00 80.19 74 GLY A C 1
ATOM 572 O O . GLY A 1 74 ? -0.185 -0.311 10.772 1.00 80.19 74 GLY A O 1
ATOM 573 N N . LYS A 1 75 ? 1.218 -1.647 9.632 1.00 77.44 75 LYS A N 1
ATOM 574 C CA . LYS A 1 75 ? 1.637 -0.614 8.691 1.00 77.44 75 LYS A CA 1
ATOM 575 C C . LYS A 1 75 ? 0.828 -0.717 7.409 1.00 77.44 75 LYS A C 1
ATOM 577 O O . LYS A 1 75 ? 0.722 -1.778 6.790 1.00 77.44 75 LYS A O 1
ATOM 582 N N . MET A 1 76 ? 0.302 0.417 6.988 1.00 72.88 76 MET A N 1
ATOM 583 C CA . MET A 1 76 ? -0.304 0.542 5.681 1.00 72.88 76 MET A CA 1
ATOM 584 C C . MET A 1 76 ? 0.775 0.496 4.588 1.00 72.88 76 MET A C 1
ATOM 586 O O . MET A 1 76 ? 1.807 1.158 4.705 1.00 72.88 76 MET A O 1
ATOM 590 N N . ILE A 1 77 ? 0.574 -0.332 3.560 1.00 75.56 77 ILE A N 1
ATOM 591 C CA . ILE A 1 77 ? 1.546 -0.474 2.461 1.00 75.56 77 ILE A CA 1
ATOM 592 C C . ILE A 1 77 ? 1.469 0.690 1.485 1.00 75.56 77 ILE A C 1
ATOM 594 O O . ILE A 1 77 ? 0.417 1.300 1.329 1.00 75.56 77 ILE A O 1
ATOM 598 N N . ASN A 1 78 ? 2.577 0.946 0.792 1.00 78.38 78 ASN A N 1
ATOM 599 C CA . ASN A 1 78 ? 2.603 1.832 -0.362 1.00 78.38 78 ASN A CA 1
ATOM 600 C C . ASN A 1 78 ? 2.926 1.005 -1.598 1.00 78.38 78 ASN A C 1
ATOM 602 O O . ASN A 1 78 ? 4.004 0.432 -1.723 1.00 78.38 78 ASN A O 1
ATOM 606 N N . CYS A 1 79 ? 1.984 0.959 -2.527 1.00 78.25 79 CYS A N 1
ATOM 607 C CA . CYS A 1 79 ? 2.123 0.175 -3.736 1.00 78.25 79 CYS A CA 1
ATOM 608 C C . CYS A 1 79 ? 3.052 0.889 -4.725 1.00 78.25 79 CYS A C 1
ATOM 610 O O . CYS A 1 79 ? 2.589 1.732 -5.491 1.00 78.25 79 CYS A O 1
ATOM 612 N N . LYS A 1 80 ? 4.342 0.541 -4.726 1.00 79.88 80 LYS A N 1
ATOM 613 C CA . LYS A 1 80 ? 5.331 1.057 -5.686 1.00 79.88 80 LYS A CA 1
ATOM 614 C C . LYS A 1 80 ? 5.390 0.201 -6.946 1.00 79.88 80 LYS A C 1
ATOM 616 O O . LYS A 1 80 ? 5.362 -1.028 -6.860 1.00 79.88 80 LYS A O 1
ATOM 621 N N . ASP A 1 81 ? 5.479 0.853 -8.100 1.00 77.75 81 ASP A N 1
ATOM 622 C CA . ASP A 1 81 ? 5.653 0.168 -9.380 1.00 77.75 81 ASP A CA 1
ATOM 623 C C . ASP A 1 81 ? 7.008 -0.544 -9.443 1.00 77.75 81 ASP A C 1
ATOM 625 O O . ASP A 1 81 ? 8.021 -0.023 -8.976 1.00 77.75 81 ASP A O 1
ATOM 629 N N . ILE A 1 82 ? 7.025 -1.734 -10.047 1.00 82.56 82 ILE A N 1
ATOM 630 C CA . ILE A 1 82 ? 8.270 -2.452 -10.323 1.00 82.56 82 ILE A CA 1
ATOM 631 C C . ILE A 1 82 ? 8.981 -1.757 -11.482 1.00 82.56 82 ILE A C 1
ATOM 633 O O . ILE A 1 82 ? 8.453 -1.687 -12.597 1.00 82.56 82 ILE A O 1
ATOM 637 N N . ILE A 1 83 ? 10.192 -1.279 -11.209 1.00 85.00 83 ILE A N 1
ATOM 638 C CA . ILE A 1 83 ? 11.078 -0.693 -12.210 1.00 85.00 83 ILE A CA 1
ATOM 639 C C . ILE A 1 83 ? 11.899 -1.819 -12.843 1.00 85.00 83 ILE A C 1
ATOM 641 O O . ILE A 1 83 ? 12.540 -2.611 -12.155 1.00 85.00 83 ILE A O 1
ATOM 645 N N . CYS A 1 84 ? 11.849 -1.904 -14.165 1.00 83.56 84 CYS A N 1
ATOM 646 C CA . CYS A 1 84 ? 12.664 -2.799 -14.968 1.00 83.56 84 CYS A CA 1
ATOM 647 C C . CYS A 1 84 ? 13.978 -2.110 -15.343 1.00 83.56 84 CYS A C 1
ATOM 649 O O . CYS A 1 84 ? 14.009 -0.893 -15.544 1.00 83.56 84 CYS A O 1
ATOM 651 N N . ASP A 1 85 ? 15.041 -2.898 -15.492 1.00 85.88 85 ASP A N 1
ATOM 652 C CA . ASP A 1 85 ? 16.289 -2.388 -16.048 1.00 85.88 85 ASP A CA 1
ATOM 653 C C . ASP A 1 85 ? 16.070 -1.967 -17.505 1.00 85.88 85 ASP A C 1
ATOM 655 O O . ASP A 1 85 ? 15.471 -2.704 -18.301 1.00 85.88 85 ASP A O 1
ATOM 659 N N . LYS A 1 86 ? 16.509 -0.756 -17.844 1.00 80.00 86 LYS A N 1
ATOM 660 C CA . LYS A 1 86 ? 16.476 -0.291 -19.224 1.00 80.00 86 LYS A CA 1
ATOM 661 C C . LYS A 1 86 ? 17.727 -0.796 -19.904 1.00 80.00 86 LYS A C 1
ATOM 663 O O . LYS A 1 86 ? 18.837 -0.518 -19.467 1.00 80.00 86 LYS A O 1
ATOM 668 N N . GLY A 1 87 ? 17.546 -1.443 -21.046 1.00 72.25 87 GLY A N 1
ATOM 669 C CA . GLY A 1 87 ? 18.646 -1.852 -21.908 1.00 72.25 87 GLY A CA 1
ATOM 670 C C . GLY A 1 87 ? 19.406 -0.694 -22.565 1.00 72.25 87 GLY A C 1
ATOM 671 O O . GLY A 1 87 ? 20.028 -0.908 -23.596 1.00 72.25 87 GLY A O 1
ATOM 672 N N . ASP A 1 88 ? 19.343 0.519 -22.007 1.00 70.75 88 ASP A N 1
ATOM 673 C CA . ASP A 1 88 ? 20.061 1.712 -22.471 1.00 70.75 88 ASP A CA 1
ATOM 674 C C . ASP A 1 88 ? 21.587 1.521 -22.398 1.00 70.75 88 ASP A C 1
ATOM 676 O O . ASP A 1 88 ? 22.332 2.202 -23.094 1.00 70.75 88 ASP A O 1
ATOM 680 N N . ASN A 1 89 ? 22.049 0.578 -21.568 1.00 69.00 89 ASN A N 1
ATOM 681 C CA . ASN A 1 89 ? 23.458 0.205 -21.437 1.00 69.00 89 ASN A CA 1
ATOM 682 C C . ASN A 1 89 ? 23.929 -0.811 -22.491 1.00 69.00 89 ASN A C 1
ATOM 684 O O . ASN A 1 89 ? 25.109 -1.160 -22.505 1.00 69.00 89 ASN A O 1
ATOM 688 N N . TYR A 1 90 ? 23.032 -1.328 -23.333 1.00 72.25 90 TYR A N 1
ATOM 689 C CA . TYR A 1 90 ? 23.415 -2.231 -24.412 1.00 72.25 90 TYR A CA 1
ATOM 690 C C . TYR A 1 90 ? 23.687 -1.418 -25.671 1.00 72.25 90 TYR A C 1
ATOM 692 O O . TYR A 1 90 ? 22.819 -0.697 -26.161 1.00 72.25 90 TYR A O 1
ATOM 700 N N . ASP A 1 91 ? 24.908 -1.542 -26.179 1.00 67.00 91 ASP A N 1
ATOM 701 C CA . ASP A 1 91 ? 25.306 -0.913 -27.427 1.00 67.00 91 ASP A CA 1
ATOM 702 C C . ASP A 1 91 ? 24.758 -1.753 -28.585 1.00 67.00 91 ASP A C 1
ATOM 704 O O . ASP A 1 91 ? 25.124 -2.919 -28.765 1.00 67.00 91 ASP A O 1
ATOM 708 N N . PHE A 1 92 ? 23.814 -1.188 -29.331 1.00 73.19 92 PHE A N 1
ATOM 709 C CA . PHE A 1 92 ? 23.270 -1.815 -30.527 1.00 73.19 92 PHE A CA 1
ATOM 710 C C . PHE A 1 92 ? 23.954 -1.165 -31.728 1.00 73.19 92 PHE A C 1
ATOM 712 O O . PHE A 1 92 ? 23.706 0.006 -32.014 1.00 73.19 92 PHE A O 1
ATOM 719 N N . GLU A 1 93 ? 24.812 -1.903 -32.442 1.00 80.12 93 GLU A N 1
ATOM 720 C CA . GLU A 1 93 ? 25.489 -1.378 -33.635 1.00 80.12 93 GLU A CA 1
ATOM 721 C C . GLU A 1 93 ? 24.469 -0.783 -34.620 1.00 80.12 93 GLU A C 1
ATOM 723 O O . GLU A 1 93 ? 23.616 -1.488 -35.160 1.00 80.12 93 GLU A O 1
ATOM 728 N N . ASN A 1 94 ? 24.557 0.532 -34.849 1.00 77.12 94 ASN A N 1
ATOM 729 C CA . ASN A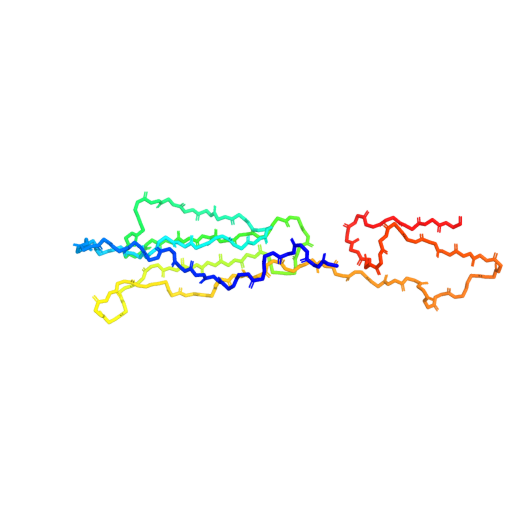 1 94 ? 23.657 1.312 -35.711 1.00 77.12 94 ASN A CA 1
ATOM 730 C C . ASN A 1 94 ? 22.154 1.247 -35.343 1.00 77.12 94 ASN A C 1
ATOM 732 O O . ASN A 1 94 ? 21.318 1.677 -36.139 1.00 77.12 94 ASN A O 1
ATOM 736 N N . GLY A 1 95 ? 21.796 0.742 -34.157 1.00 75.06 95 GLY A N 1
ATOM 737 C CA . GLY A 1 95 ? 20.416 0.603 -33.684 1.00 75.06 95 GLY A CA 1
ATOM 738 C C . GLY A 1 95 ? 20.103 1.553 -32.530 1.00 75.06 95 GLY A C 1
ATOM 739 O O . GLY A 1 95 ? 20.947 1.806 -31.674 1.00 75.06 95 GLY A O 1
ATOM 740 N N . ARG A 1 96 ? 18.875 2.082 -32.470 1.00 80.06 96 ARG A N 1
ATOM 741 C CA . ARG A 1 96 ? 18.426 2.915 -31.345 1.00 80.06 96 ARG A CA 1
ATOM 742 C C . ARG A 1 96 ? 17.160 2.346 -30.737 1.00 80.06 96 ARG A C 1
ATOM 744 O O . ARG A 1 96 ? 16.088 2.445 -31.320 1.00 80.06 96 ARG A O 1
ATOM 751 N N . VAL A 1 97 ? 17.262 1.881 -29.497 1.00 82.69 97 VAL A N 1
ATOM 752 C CA . VAL A 1 97 ? 16.075 1.495 -28.737 1.00 82.69 97 VAL A CA 1
ATOM 753 C C . VAL A 1 97 ? 15.347 2.742 -28.244 1.00 82.69 97 VAL A C 1
ATOM 755 O O . VAL A 1 97 ? 15.935 3.652 -27.657 1.00 82.69 97 VAL A O 1
ATOM 758 N N . THR A 1 98 ? 14.042 2.791 -28.479 1.00 86.19 98 THR A N 1
ATOM 759 C CA . THR A 1 98 ? 13.142 3.811 -27.942 1.00 86.19 98 THR A CA 1
ATOM 760 C C . THR A 1 98 ? 12.089 3.155 -27.064 1.00 86.19 98 THR A C 1
ATOM 762 O O . THR A 1 98 ? 11.564 2.087 -27.374 1.00 86.19 98 THR A O 1
ATOM 765 N N . TYR A 1 99 ? 11.777 3.794 -25.941 1.00 87.44 99 TYR A N 1
ATOM 766 C CA . TYR A 1 99 ? 10.813 3.281 -24.974 1.00 87.44 99 TYR A CA 1
ATOM 767 C C . TYR A 1 99 ? 9.559 4.141 -24.982 1.00 87.44 99 TYR A C 1
ATOM 769 O O . TYR A 1 99 ? 9.634 5.365 -25.079 1.00 87.44 99 TYR A O 1
ATOM 777 N N . SER A 1 100 ? 8.402 3.510 -24.791 1.00 89.44 100 SER A N 1
ATOM 778 C CA . SER A 1 100 ? 7.119 4.211 -24.663 1.00 89.44 100 SER A CA 1
ATOM 779 C C . SER A 1 100 ? 7.011 5.078 -23.399 1.00 89.44 100 SER A C 1
ATOM 781 O O . SER A 1 100 ? 6.048 5.825 -23.257 1.00 89.44 100 SER A O 1
ATOM 783 N N . SER A 1 101 ? 7.956 4.951 -22.461 1.00 85.44 101 SER A N 1
ATOM 784 C CA . SER A 1 101 ? 7.990 5.664 -21.182 1.00 85.44 101 SER A CA 1
ATOM 785 C C . SER A 1 101 ? 9.426 6.011 -20.771 1.00 85.44 101 SER A C 1
ATOM 787 O O . SER A 1 101 ? 10.387 5.281 -21.050 1.00 85.44 101 SER A O 1
ATOM 789 N N . SER A 1 102 ? 9.578 7.125 -20.053 1.00 83.88 102 SER A N 1
ATOM 790 C CA . SER A 1 102 ? 10.846 7.555 -19.453 1.00 83.88 102 SER A CA 1
ATOM 791 C C . SER A 1 102 ? 11.303 6.646 -18.308 1.00 83.88 102 SER A C 1
ATOM 793 O O . SER A 1 102 ? 12.504 6.539 -18.081 1.00 83.88 102 SER A O 1
ATOM 795 N N . VAL A 1 103 ? 10.388 5.920 -17.662 1.00 84.12 103 VAL A N 1
ATOM 796 C CA . VAL A 1 103 ? 10.686 4.867 -16.679 1.00 84.12 103 VAL A CA 1
ATOM 797 C C . VAL A 1 103 ? 10.205 3.539 -17.244 1.00 84.12 103 VAL A C 1
ATOM 799 O O . VAL A 1 103 ? 9.057 3.442 -17.678 1.00 84.12 103 VAL A O 1
ATOM 802 N N . ALA A 1 104 ? 11.078 2.529 -17.266 1.00 85.56 104 ALA A N 1
ATOM 803 C CA . ALA A 1 104 ? 10.678 1.193 -17.678 1.00 85.56 104 ALA A CA 1
ATOM 804 C C . ALA A 1 104 ? 9.990 0.513 -16.503 1.00 85.56 104 ALA A C 1
ATOM 806 O O . ALA A 1 104 ? 10.610 0.185 -15.502 1.00 85.56 104 ALA A O 1
ATOM 807 N N . THR A 1 105 ? 8.689 0.333 -16.633 1.00 86.50 105 THR A N 1
ATOM 808 C CA . THR A 1 105 ? 7.865 -0.470 -15.733 1.00 86.50 105 THR A CA 1
ATOM 809 C C . THR A 1 105 ? 7.197 -1.583 -16.526 1.00 86.50 105 THR A C 1
ATOM 811 O O . THR A 1 105 ? 7.235 -1.610 -17.762 1.00 86.50 105 THR A O 1
ATOM 814 N N . ILE A 1 106 ? 6.558 -2.516 -15.831 1.00 81.62 106 ILE A N 1
ATOM 815 C CA . ILE A 1 106 ? 5.848 -3.620 -16.477 1.00 81.62 106 ILE A CA 1
ATOM 816 C C . ILE A 1 106 ? 4.770 -3.081 -17.428 1.00 81.62 106 ILE A C 1
ATOM 818 O O . ILE A 1 106 ? 3.896 -2.312 -17.038 1.00 81.62 106 ILE A O 1
ATOM 822 N N . GLY A 1 107 ? 4.840 -3.502 -18.694 1.00 82.56 107 GLY A N 1
ATOM 823 C CA . GLY A 1 107 ? 3.981 -3.013 -19.779 1.00 82.56 107 GLY A CA 1
ATOM 824 C C . GLY A 1 107 ? 4.608 -1.908 -20.636 1.00 82.56 107 GLY A C 1
ATOM 825 O O . GLY A 1 107 ? 4.065 -1.594 -21.697 1.00 82.56 107 GLY A O 1
ATOM 826 N N . THR A 1 108 ? 5.761 -1.364 -20.236 1.00 86.62 108 THR A N 1
ATOM 827 C CA . THR A 1 108 ? 6.565 -0.480 -21.093 1.00 86.62 108 THR A CA 1
ATOM 828 C C . THR A 1 108 ? 7.009 -1.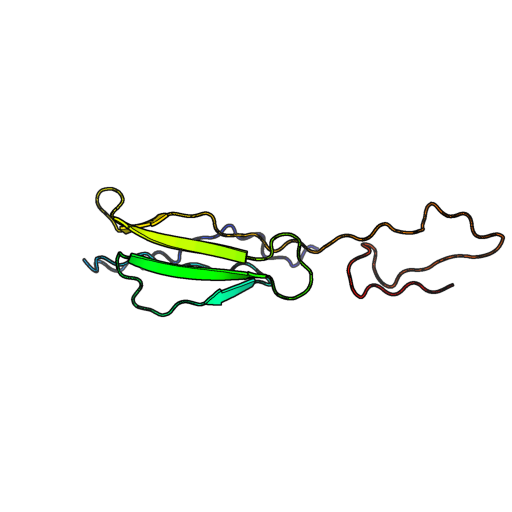248 -22.333 1.00 86.62 108 THR A C 1
ATOM 830 O O . THR A 1 108 ? 7.503 -2.370 -22.233 1.00 86.62 108 THR A O 1
ATOM 833 N N . LYS A 1 109 ? 6.826 -0.647 -23.511 1.00 88.75 109 LYS A N 1
ATOM 834 C CA . LYS A 1 109 ? 7.225 -1.239 -24.790 1.00 88.75 109 LYS A CA 1
ATOM 835 C C . LYS A 1 109 ? 8.531 -0.615 -25.258 1.00 88.75 109 LYS A C 1
ATOM 837 O O . LYS A 1 109 ? 8.666 0.609 -25.229 1.00 88.75 109 LYS A O 1
ATOM 842 N N . ALA A 1 110 ? 9.452 -1.461 -25.701 1.00 86.69 110 ALA A N 1
ATOM 843 C CA . ALA A 1 110 ? 10.666 -1.064 -26.400 1.00 86.69 110 ALA A CA 1
ATOM 844 C C . ALA A 1 110 ? 10.468 -1.255 -27.912 1.00 86.69 110 ALA A C 1
ATOM 846 O O . ALA A 1 110 ? 9.831 -2.221 -28.333 1.00 86.69 110 ALA A O 1
ATOM 847 N N . SER A 1 111 ? 10.981 -0.320 -28.705 1.00 86.62 111 SER A N 1
ATOM 848 C CA . SER A 1 111 ? 10.983 -0.347 -30.174 1.00 86.62 111 SER A CA 1
ATOM 849 C C . SER A 1 111 ? 12.405 -0.101 -30.679 1.00 86.62 111 SER A C 1
ATOM 851 O O . SER A 1 111 ? 13.146 0.622 -30.014 1.00 86.62 111 SER A O 1
ATOM 853 N N . PHE A 1 112 ? 12.767 -0.690 -31.819 1.00 80.88 112 PHE A N 1
ATOM 854 C CA . PHE A 1 112 ? 14.102 -0.632 -32.431 1.00 80.88 112 PHE A CA 1
ATOM 855 C C . PHE A 1 112 ? 14.077 0.169 -33.732 1.00 80.88 112 PHE A C 1
ATOM 857 O O . PHE A 1 112 ? 13.021 0.121 -34.409 1.00 80.88 112 PHE A O 1
#

Secondary structure (DSSP, 8-state):
---------------------BPPPPP--T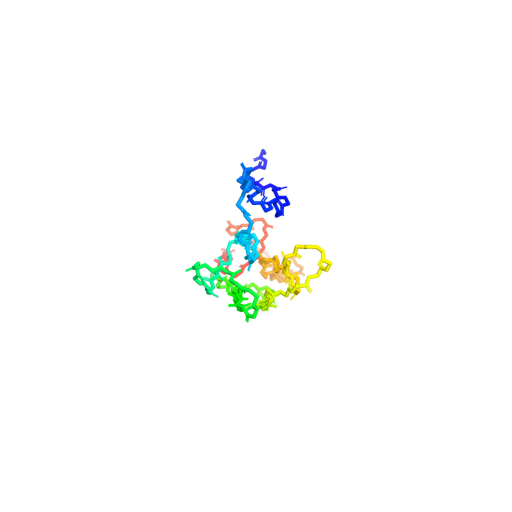TEEEE--S--BTT-EEEEEESSSBS--EEEEEEEEETTEEEEESPPP--PBPBPPPGGGS--TT---EESSSS-BTTPPEE-

Foldseek 3Di:
DDPDPPDDFDQPPPPDPDPDLAETDGDAAPQKDKDFDPPHHAQGKIKIAGHPAFPDGIWMWGWHDDPPHIYTDTDHDHGHFDFDDDCPVPDDVVDDWDWPDPTDTPPIDIDD

Radius of gyration: 20.61 Å; chains: 1; bounding box: 45×27×61 Å

Organism: Sinanodonta woodiana (NCBI:txid1069815)

InterPro domains:
  IPR000436 Sushi/SCR/CCP domain [SM00032] (23-79)
  IPR035976 Sushi/SCR/CCP superfamily [SSF57535] (21-85)

Sequence (112 aa):
MDRTWSGECVTCQKNTSDPSITCPAPCVPDGARMNGSHPYVIGSVVKFECLRFREDRSSIIKCIQNGEYPTWNGKMINCKDIICDKGDNYDFENGRVTYSSSVATIGTKASF

pLDDT: mean 75.39, std 14.22, range [33.78, 90.5]